Protein AF-A0A534SAR7-F1 (afdb_monomer)

pLDDT: mean 94.5, std 3.21, range [83.0, 97.69]

Foldseek 3Di:
DDKDKDKDKAFQPPFDDLVSQVVVVVVVQVVPVVVDVKDKDFD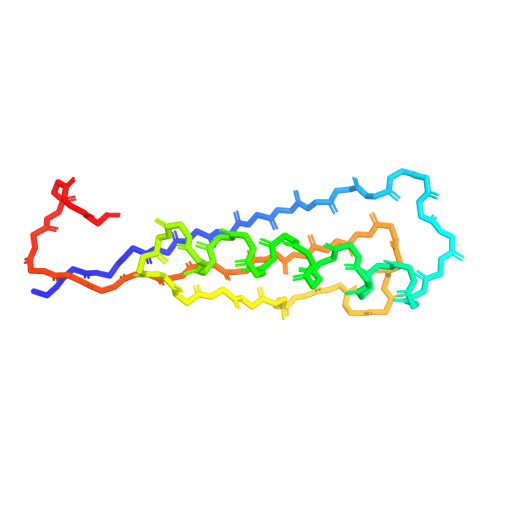DPSVPSGITIMMIMDDDDDDVND

Secondary structure (DSSP, 8-state):
-EEEEEEEEEE-TT--SHHHHHHHHHHHHHHHHHHSS-EEEEEE-TT-SSEEEEEEEEEESSSTT-

Sequence (66 aa):
MVVGVLRLELFLAENHSLKGKRSVLRMIKARVQNKFNVSIAECEDHDLWQRATLGVSQVGADQPHV

Nearest PDB structures (foldseek):
  1j27-assembly1_A  TM=9.639E-01  e=8.976E-04  Thermus thermophilus HB8
  6nuk-assembly1_A  TM=4.880E-01  e=1.424E+00  synthetic construct
  7qep-assembly1_D4  TM=5.035E-01  e=3.877E+00  Encephalitozoon cuniculi GB-M1
  6rxu-assembly1_Co  TM=4.986E-01  e=4.164E+00  Thermochaetoides thermophila
  7cpv-assembly1_SY  TM=4.909E-01  e=9.827E+00  Mus musculus

Mean predicted aligned error: 3.07 Å

Solvent-accessible surface area (backbone atoms only — not comparable to full-atom values): 3816 Å² total; per-residue (Å²): 116,37,76,30,76,47,80,45,82,44,77,38,86,88,46,89,34,60,68,50,35,54,54,54,52,49,54,52,46,50,53,48,48,75,74,38,93,46,50,71,46,80,74,45,51,85,91,41,33,44,40,41,29,36,39,36,39,33,76,38,76,46,71,95,86,77

Structure (mmCIF, N/CA/C/O backbone):
data_AF-A0A534SAR7-F1
#
_entry.id   AF-A0A534SAR7-F1
#
loop_
_atom_site.group_PDB
_atom_site.id
_atom_site.type_symbol
_atom_site.label_atom_id
_atom_site.label_alt_id
_atom_site.label_comp_id
_atom_site.label_asym_id
_atom_site.label_entity_id
_atom_site.label_seq_id
_atom_site.pdbx_PDB_ins_code
_atom_site.Cartn_x
_atom_site.Cartn_y
_atom_site.Cartn_z
_atom_site.occupancy
_atom_site.B_iso_or_equiv
_atom_site.auth_seq_id
_atom_site.auth_comp_id
_atom_site.auth_asym_id
_atom_site.auth_atom_id
_atom_site.pdbx_PDB_model_num
ATOM 1 N N . MET A 1 1 ? -19.264 1.022 15.083 1.00 87.06 1 MET A N 1
ATOM 2 C CA . MET A 1 1 ? -18.152 0.492 14.268 1.00 87.06 1 MET A CA 1
ATOM 3 C C . MET A 1 1 ? -18.337 1.014 12.861 1.00 87.06 1 MET A C 1
ATOM 5 O O . MET A 1 1 ? -19.303 0.632 12.212 1.00 87.06 1 MET A O 1
ATOM 9 N N . VAL A 1 2 ? -17.465 1.922 12.441 1.00 95.38 2 VAL A N 1
ATOM 10 C CA . VAL A 1 2 ? -17.457 2.532 11.108 1.00 95.38 2 VAL A CA 1
ATOM 11 C C . VAL A 1 2 ? -16.234 2.014 10.362 1.00 95.38 2 VAL A C 1
ATOM 13 O O . VAL A 1 2 ? -15.166 1.881 10.961 1.00 95.38 2 VAL A O 1
ATOM 16 N N . VAL A 1 3 ? -16.402 1.691 9.079 1.00 95.81 3 VAL A N 1
ATOM 17 C CA . VAL A 1 3 ? -15.316 1.254 8.196 1.00 95.81 3 VAL A CA 1
ATOM 18 C C . VAL A 1 3 ? -15.216 2.229 7.032 1.00 95.81 3 VAL A C 1
ATOM 20 O O . VAL A 1 3 ? -16.145 2.337 6.234 1.00 95.81 3 VAL A O 1
ATOM 23 N N . GLY A 1 4 ? -14.089 2.925 6.947 1.00 95.81 4 GLY A N 1
ATOM 24 C CA . GLY A 1 4 ? -13.735 3.785 5.827 1.00 95.81 4 GLY A CA 1
ATOM 25 C C . GLY A 1 4 ? -12.957 2.975 4.803 1.00 95.81 4 GLY A C 1
ATOM 26 O O . GLY A 1 4 ? -12.055 2.216 5.168 1.00 95.81 4 GLY A O 1
ATOM 27 N N . VAL A 1 5 ? -13.307 3.117 3.526 1.00 96.44 5 VAL A N 1
ATOM 28 C CA . VAL A 1 5 ? -12.617 2.450 2.417 1.00 96.44 5 VAL A CA 1
ATOM 29 C C . VAL A 1 5 ? -12.323 3.477 1.336 1.00 96.44 5 VAL A C 1
ATOM 31 O O . VAL A 1 5 ? -13.198 4.242 0.939 1.00 96.44 5 VAL A O 1
ATOM 34 N N . LEU A 1 6 ? -11.091 3.471 0.842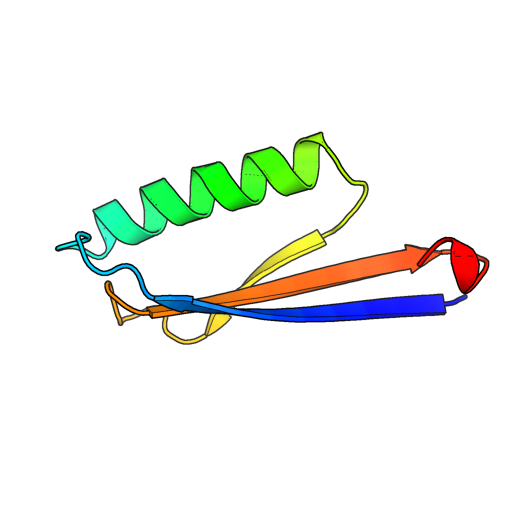 1.00 96.19 6 LEU A N 1
ATOM 35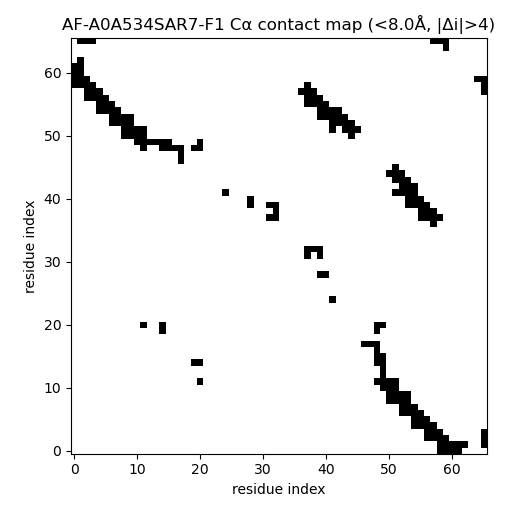 C CA . LEU A 1 6 ? -10.643 4.324 -0.247 1.00 96.19 6 LEU A CA 1
ATOM 36 C C . LEU A 1 6 ? -9.957 3.466 -1.307 1.00 96.19 6 LEU A C 1
ATOM 38 O O . LEU A 1 6 ? -9.088 2.649 -0.999 1.00 96.19 6 LEU A O 1
ATOM 42 N N . ARG A 1 7 ? -10.329 3.690 -2.566 1.00 97.19 7 ARG A N 1
ATOM 43 C CA . ARG A 1 7 ? -9.651 3.142 -3.742 1.00 97.19 7 ARG A CA 1
ATOM 44 C C . ARG A 1 7 ? -8.977 4.287 -4.490 1.00 97.19 7 ARG A C 1
ATOM 46 O O . ARG A 1 7 ? -9.619 5.288 -4.791 1.00 97.19 7 ARG A O 1
ATOM 53 N N . LEU A 1 8 ? -7.690 4.130 -4.775 1.00 96.19 8 LEU A N 1
ATOM 54 C CA . LEU A 1 8 ? -6.860 5.106 -5.478 1.00 96.19 8 LEU A CA 1
ATOM 55 C C . LEU A 1 8 ? -6.247 4.454 -6.710 1.00 96.19 8 LEU A C 1
ATOM 57 O O . LEU A 1 8 ? -5.527 3.466 -6.583 1.00 96.19 8 LEU A O 1
ATOM 61 N N . GLU A 1 9 ? -6.468 5.049 -7.875 1.00 96.25 9 GLU A N 1
ATOM 62 C CA . GLU A 1 9 ? -5.757 4.692 -9.099 1.00 96.25 9 GLU A CA 1
ATOM 63 C C . GLU A 1 9 ? -4.587 5.653 -9.308 1.00 96.25 9 GLU A C 1
ATOM 65 O O . GLU A 1 9 ? -4.740 6.874 -9.270 1.00 96.25 9 GLU A O 1
ATOM 70 N N . LEU A 1 10 ? -3.397 5.095 -9.511 1.00 94.94 10 LEU A N 1
ATOM 71 C CA . LEU A 1 10 ? -2.162 5.837 -9.716 1.00 94.94 10 LEU A CA 1
ATOM 72 C C . LEU A 1 10 ? -1.603 5.541 -11.102 1.00 94.94 10 LEU A C 1
ATOM 74 O O . LEU A 1 10 ? -1.463 4.380 -11.493 1.00 94.94 10 LEU A O 1
ATOM 78 N N . PHE A 1 11 ? -1.204 6.602 -11.799 1.00 95.50 11 PHE A N 1
ATOM 79 C CA . PHE A 1 11 ? -0.439 6.518 -13.036 1.00 95.50 11 PHE A CA 1
ATOM 80 C C . PHE A 1 11 ? 1.024 6.907 -12.785 1.00 95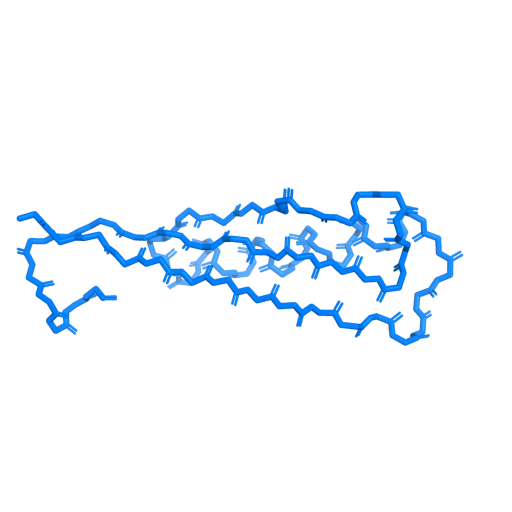.50 11 PHE A C 1
ATOM 82 O O . PHE A 1 11 ? 1.318 8.002 -12.309 1.00 95.50 11 PHE A O 1
ATOM 89 N N . LEU A 1 12 ? 1.949 5.998 -13.091 1.00 93.69 12 LEU A N 1
ATOM 90 C CA . LEU A 1 12 ? 3.392 6.140 -12.892 1.00 93.69 12 LEU A CA 1
ATOM 91 C C . LEU A 1 12 ? 4.077 6.428 -14.237 1.00 93.69 12 LEU A C 1
ATOM 93 O O . LEU A 1 12 ? 4.653 5.527 -14.845 1.00 93.69 12 LEU A O 1
ATOM 97 N N . ALA A 1 13 ? 3.999 7.680 -14.695 1.00 89.06 13 ALA A N 1
ATOM 98 C CA . ALA A 1 13 ? 4.422 8.087 -16.040 1.00 89.06 13 ALA A CA 1
ATOM 99 C C . ALA A 1 13 ? 5.890 7.747 -16.375 1.00 89.06 13 ALA A C 1
ATOM 101 O O . ALA A 1 13 ? 6.163 7.238 -17.459 1.00 89.06 13 ALA A O 1
ATOM 102 N N . GLU A 1 14 ? 6.815 7.979 -15.439 1.00 89.88 14 GLU A N 1
ATOM 103 C CA . GLU A 1 14 ? 8.269 7.798 -15.633 1.00 89.88 14 GLU A CA 1
ATOM 104 C C . GLU A 1 14 ? 8.800 6.441 -15.148 1.00 89.88 14 GLU A C 1
ATOM 106 O O . GLU A 1 14 ? 10.002 6.173 -15.177 1.00 89.88 14 GLU A O 1
ATOM 111 N N . ASN A 1 15 ? 7.932 5.570 -14.635 1.00 93.44 15 ASN A N 1
ATOM 112 C CA . ASN A 1 15 ? 8.385 4.245 -14.243 1.00 93.44 15 ASN A CA 1
ATOM 113 C C . ASN A 1 15 ? 8.620 3.400 -15.500 1.00 93.44 15 ASN A C 1
ATOM 115 O O . ASN A 1 15 ? 7.882 3.562 -16.450 1.00 93.44 15 ASN A O 1
ATOM 119 N N . HIS A 1 16 ? 9.584 2.476 -15.508 1.00 92.38 16 HIS A N 1
ATOM 120 C CA . HIS A 1 16 ? 9.876 1.617 -16.675 1.00 92.38 16 HIS A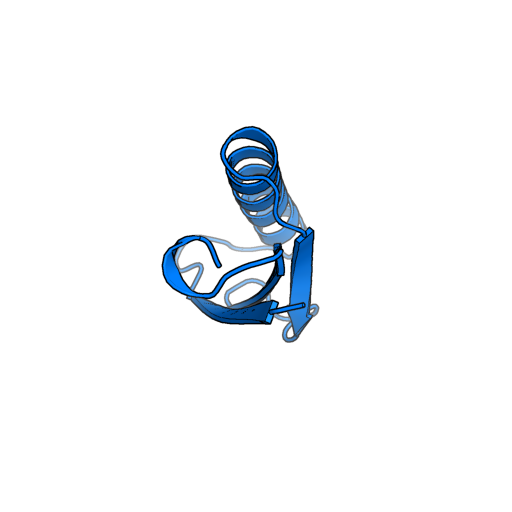 CA 1
ATOM 121 C C . HIS A 1 16 ? 10.031 0.130 -16.319 1.00 92.38 16 HIS A C 1
ATOM 123 O O . HIS A 1 16 ? 10.531 -0.666 -17.110 1.00 92.38 16 HIS A O 1
ATOM 129 N N . SER A 1 17 ? 9.656 -0.275 -15.101 1.00 95.19 17 SER A N 1
ATOM 130 C CA . SER A 1 17 ? 9.729 -1.682 -14.691 1.00 95.19 17 SER A CA 1
ATOM 131 C C . SER A 1 17 ? 8.797 -2.019 -13.529 1.00 95.19 17 SER A C 1
ATOM 133 O O . SER A 1 17 ? 8.456 -1.164 -12.707 1.00 95.19 17 SER A O 1
ATOM 135 N N . LEU A 1 18 ? 8.444 -3.301 -13.391 1.00 95.19 18 LEU A N 1
ATOM 136 C CA . LEU A 1 18 ? 7.694 -3.800 -12.230 1.00 95.19 18 LEU A CA 1
ATOM 137 C C . LEU A 1 18 ? 8.460 -3.600 -10.916 1.00 95.19 18 LEU A C 1
ATOM 139 O O . LEU A 1 18 ? 7.871 -3.280 -9.885 1.00 95.19 18 LEU A O 1
ATOM 143 N N . LYS A 1 19 ? 9.791 -3.732 -10.946 1.00 95.50 19 LYS A N 1
ATOM 144 C CA . 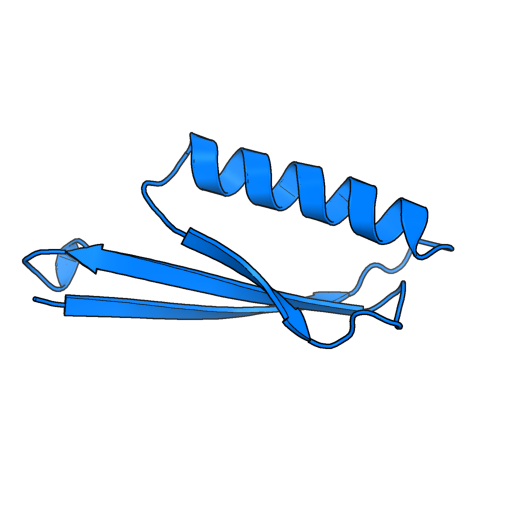LYS A 1 19 ? 10.644 -3.462 -9.781 1.00 95.50 19 LYS A CA 1
ATOM 145 C C . LYS A 1 19 ? 10.564 -1.991 -9.362 1.00 95.50 19 LYS A C 1
ATOM 147 O O . LYS A 1 19 ? 10.447 -1.712 -8.169 1.00 95.50 19 LYS A O 1
ATOM 152 N N . GLY A 1 20 ? 10.589 -1.070 -10.326 1.00 95.62 20 GLY A N 1
ATOM 153 C CA . GLY A 1 20 ? 10.440 0.363 -10.075 1.00 95.62 20 GLY A CA 1
ATOM 154 C C . GLY A 1 20 ? 9.084 0.695 -9.453 1.00 95.62 20 GLY A C 1
ATOM 155 O O . GLY A 1 20 ? 9.040 1.321 -8.394 1.00 95.62 20 GLY A O 1
ATOM 156 N N . LYS A 1 21 ? 7.994 0.139 -9.999 1.00 95.81 21 LYS A N 1
ATOM 157 C CA . LYS A 1 21 ? 6.646 0.250 -9.418 1.00 95.81 21 LYS A CA 1
ATOM 158 C C . LYS A 1 21 ? 6.628 -0.219 -7.964 1.00 95.81 21 LYS A C 1
ATOM 160 O O . LYS A 1 21 ? 6.206 0.524 -7.083 1.00 95.81 21 LYS A O 1
ATOM 165 N N . ARG A 1 22 ? 7.148 -1.421 -7.687 1.00 94.94 22 ARG A N 1
ATOM 166 C CA . ARG A 1 22 ? 7.215 -1.976 -6.322 1.00 94.94 22 ARG A CA 1
ATOM 167 C C . ARG A 1 22 ? 7.990 -1.069 -5.364 1.00 94.94 22 ARG A C 1
ATOM 169 O O . ARG A 1 22 ? 7.585 -0.933 -4.212 1.00 94.94 22 ARG A O 1
ATOM 176 N N . SER A 1 23 ? 9.068 -0.434 -5.826 1.00 96.00 23 SER A N 1
ATOM 177 C CA . SER A 1 23 ? 9.837 0.535 -5.033 1.00 96.00 23 SER A CA 1
ATOM 178 C C . SER A 1 23 ? 9.005 1.775 -4.684 1.00 96.00 23 SER A C 1
ATOM 180 O O . SER A 1 23 ? 8.887 2.133 -3.510 1.00 96.00 23 SER A O 1
ATOM 182 N N . VAL A 1 24 ? 8.355 2.383 -5.682 1.00 95.19 24 VAL A N 1
ATOM 183 C CA . VAL A 1 24 ? 7.498 3.566 -5.497 1.00 95.19 24 VAL A CA 1
ATOM 184 C C . VAL A 1 24 ? 6.334 3.259 -4.557 1.00 95.19 24 VAL A C 1
ATOM 186 O O . VAL A 1 24 ? 6.147 3.951 -3.554 1.00 95.19 24 VAL A O 1
ATOM 189 N N . LEU A 1 25 ? 5.597 2.176 -4.814 1.00 95.69 25 LEU A N 1
ATOM 190 C CA . LEU A 1 25 ? 4.468 1.776 -3.978 1.00 95.69 25 LEU A CA 1
ATOM 191 C C . LEU A 1 25 ? 4.898 1.432 -2.552 1.00 95.69 25 LEU A C 1
ATOM 193 O O . LEU A 1 25 ? 4.174 1.744 -1.610 1.00 95.69 25 LEU A O 1
ATOM 197 N N . ARG A 1 26 ? 6.077 0.829 -2.356 1.00 96.38 26 ARG A N 1
ATOM 198 C CA . ARG A 1 26 ? 6.617 0.574 -1.014 1.00 96.38 26 ARG A CA 1
ATOM 199 C C . ARG A 1 26 ? 6.810 1.873 -0.232 1.00 96.38 26 ARG A C 1
ATOM 201 O O . ARG A 1 26 ? 6.422 1.923 0.931 1.00 96.38 26 ARG A O 1
ATOM 208 N N . MET A 1 27 ? 7.370 2.913 -0.853 1.00 96.25 27 MET A N 1
ATOM 209 C CA . MET A 1 27 ? 7.566 4.214 -0.198 1.00 96.25 27 MET A CA 1
ATOM 210 C C . MET A 1 27 ? 6.237 4.897 0.137 1.00 96.25 27 MET A C 1
ATOM 212 O O . MET A 1 27 ? 6.087 5.427 1.238 1.00 96.25 27 MET A O 1
ATOM 216 N N . ILE A 1 28 ? 5.268 4.856 -0.784 1.00 95.56 28 ILE A N 1
ATOM 217 C CA . ILE A 1 28 ? 3.926 5.417 -0.566 1.00 95.56 28 ILE A CA 1
ATOM 218 C C . ILE A 1 28 ? 3.239 4.699 0.598 1.00 95.56 28 ILE A C 1
ATOM 220 O O . ILE A 1 28 ? 2.828 5.353 1.556 1.00 95.56 28 ILE A O 1
ATOM 224 N N . LYS A 1 29 ? 3.175 3.361 0.560 1.00 96.38 29 LYS A N 1
ATOM 225 C CA . LYS A 1 29 ? 2.546 2.554 1.615 1.00 96.38 29 LYS A CA 1
ATOM 226 C C . LYS A 1 29 ? 3.185 2.805 2.977 1.00 96.38 29 LYS A C 1
ATOM 228 O O . LYS A 1 29 ? 2.466 3.100 3.923 1.00 96.38 29 LYS A O 1
ATOM 233 N N . ALA A 1 30 ? 4.518 2.791 3.054 1.00 97.06 30 ALA A N 1
ATOM 234 C CA . ALA A 1 30 ? 5.233 3.060 4.299 1.00 97.06 30 ALA A CA 1
ATOM 235 C C . ALA A 1 30 ? 4.922 4.459 4.856 1.00 97.06 30 ALA A C 1
ATOM 237 O O . ALA A 1 30 ? 4.665 4.609 6.045 1.00 97.06 30 ALA A O 1
ATOM 238 N N . ARG A 1 31 ? 4.893 5.493 4.004 1.00 97.25 31 ARG A N 1
ATOM 239 C CA . ARG A 1 31 ? 4.574 6.861 4.439 1.00 97.25 31 ARG A CA 1
ATOM 240 C C . ARG A 1 31 ? 3.146 6.983 4.966 1.00 97.25 31 ARG A C 1
ATOM 242 O O . ARG A 1 31 ? 2.937 7.665 5.964 1.00 97.25 31 ARG A O 1
ATOM 249 N N . VAL A 1 32 ? 2.185 6.343 4.304 1.00 96.38 32 VAL A N 1
ATOM 250 C CA . VAL A 1 32 ? 0.777 6.354 4.722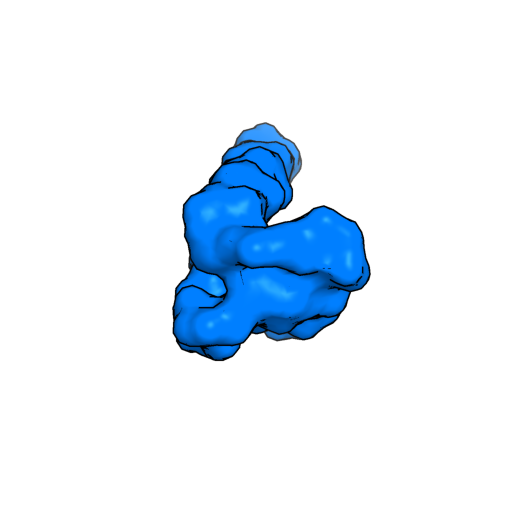 1.00 96.38 32 VAL A CA 1
ATOM 251 C C . VAL A 1 32 ? 0.606 5.612 6.047 1.00 96.38 32 VAL A C 1
ATOM 253 O O . VAL A 1 32 ? 0.050 6.191 6.973 1.00 96.38 32 VAL A O 1
ATOM 256 N N . GLN A 1 33 ? 1.155 4.400 6.173 1.00 95.62 33 GLN A N 1
ATOM 257 C CA . GLN A 1 33 ? 1.089 3.599 7.406 1.00 95.62 33 GLN A CA 1
ATOM 258 C C . GLN A 1 33 ? 1.771 4.280 8.596 1.00 95.62 33 GLN A C 1
ATOM 260 O O . GLN A 1 33 ? 1.300 4.172 9.720 1.00 95.62 33 GLN A O 1
ATOM 265 N N . ASN A 1 34 ? 2.870 5.003 8.360 1.00 96.25 34 ASN A N 1
ATOM 266 C CA . ASN A 1 34 ? 3.569 5.723 9.425 1.00 96.25 34 ASN A CA 1
ATOM 267 C C . ASN A 1 34 ? 2.833 6.995 9.871 1.00 96.25 34 ASN A C 1
ATOM 269 O O . ASN A 1 34 ? 3.045 7.455 10.989 1.00 96.25 34 ASN A O 1
ATOM 273 N N . LYS A 1 35 ? 2.022 7.603 8.996 1.00 97.06 35 LYS A N 1
ATOM 274 C CA . LYS A 1 35 ? 1.318 8.861 9.286 1.00 97.06 35 LYS A CA 1
ATOM 275 C C . LYS A 1 35 ? -0.100 8.639 9.809 1.00 97.06 35 LYS A C 1
ATOM 277 O O . LYS A 1 35 ? -0.585 9.449 10.593 1.00 97.06 35 LYS A O 1
ATOM 282 N N . PHE A 1 36 ? -0.762 7.578 9.361 1.00 94.25 36 PHE A N 1
ATOM 283 C CA . PHE A 1 36 ? -2.160 7.301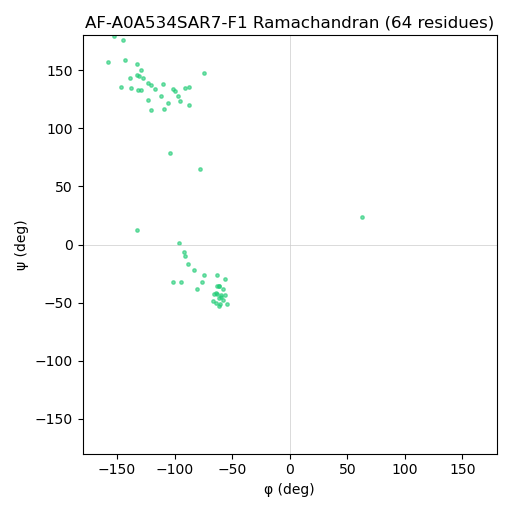 9.660 1.00 94.25 36 PHE A CA 1
ATOM 284 C C . PHE A 1 36 ? -2.329 5.860 10.135 1.00 94.25 36 PHE A C 1
ATOM 286 O O . PHE A 1 36 ? -1.681 4.950 9.621 1.00 94.25 36 PHE A O 1
ATOM 293 N N . ASN A 1 37 ? -3.255 5.640 11.069 1.00 93.25 37 ASN A N 1
ATOM 294 C CA . ASN A 1 37 ? -3.612 4.306 11.550 1.00 93.25 37 ASN A CA 1
ATOM 295 C C . ASN A 1 37 ? -4.529 3.580 10.547 1.00 93.25 37 ASN A C 1
ATOM 297 O O . ASN A 1 37 ? -5.706 3.346 10.815 1.00 93.25 37 ASN A O 1
ATOM 301 N N . VAL A 1 38 ? -4.001 3.287 9.357 1.00 96.38 38 VAL A N 1
ATOM 302 C CA . VAL A 1 38 ? -4.754 2.692 8.245 1.00 96.38 38 VAL A CA 1
ATOM 303 C C . VAL A 1 38 ? -4.047 1.464 7.685 1.00 96.38 38 VAL A C 1
ATOM 305 O O . VAL A 1 38 ? -2.818 1.369 7.668 1.00 96.38 38 VAL A O 1
ATOM 308 N N . SER A 1 39 ? -4.836 0.532 7.160 1.00 96.75 39 SER A N 1
ATOM 309 C CA . SER A 1 39 ? -4.332 -0.560 6.328 1.00 96.75 39 SER A CA 1
ATOM 310 C C . SER A 1 39 ? -4.270 -0.097 4.877 1.00 96.75 39 SER A C 1
ATOM 312 O O . SER A 1 39 ? -5.216 0.518 4.399 1.00 96.75 39 SER A O 1
ATOM 314 N N . ILE A 1 40 ? -3.177 -0.386 4.168 1.00 97.69 40 ILE A N 1
ATOM 315 C CA . ILE A 1 40 ? -3.008 -0.044 2.749 1.00 97.69 40 ILE A CA 1
ATOM 316 C C . ILE A 1 40 ? -2.375 -1.205 1.980 1.00 97.69 40 ILE A C 1
ATOM 318 O O . ILE A 1 40 ? -1.378 -1.786 2.416 1.00 97.69 40 ILE A O 1
ATOM 322 N N . ALA A 1 41 ? -2.924 -1.524 0.811 1.00 96.62 41 ALA A N 1
ATOM 323 C CA . ALA A 1 41 ? -2.456 -2.601 -0.053 1.00 96.62 41 ALA A CA 1
ATOM 324 C C . ALA A 1 41 ? -2.571 -2.223 -1.533 1.00 96.62 41 ALA A C 1
ATOM 326 O O . ALA A 1 41 ? -3.328 -1.336 -1.906 1.00 96.62 41 ALA A O 1
ATOM 327 N N . GLU A 1 42 ? -1.799 -2.905 -2.376 1.00 96.38 42 GLU A N 1
ATOM 328 C CA . GLU A 1 42 ? -2.000 -2.869 -3.825 1.00 96.38 42 GLU A CA 1
ATOM 329 C C . GLU A 1 42 ? -3.005 -3.963 -4.188 1.00 96.38 42 GLU A C 1
ATOM 331 O O . GLU A 1 42 ? -2.755 -5.135 -3.911 1.00 96.38 42 GLU A O 1
ATOM 336 N N . CYS A 1 43 ? -4.138 -3.585 -4.773 1.00 95.75 43 CYS A N 1
ATOM 337 C CA . CYS A 1 43 ? -5.269 -4.486 -4.993 1.00 95.75 43 CYS A CA 1
ATOM 338 C C . CYS A 1 43 ? -5.359 -5.002 -6.432 1.00 95.75 43 CYS A C 1
ATOM 340 O O . CYS A 1 43 ? -5.809 -6.124 -6.631 1.00 95.75 43 CYS A O 1
ATOM 342 N N . GLU A 1 44 ? -4.940 -4.207 -7.420 1.00 94.88 44 GLU A N 1
ATOM 343 C CA . GLU A 1 44 ? -5.112 -4.513 -8.849 1.00 94.88 44 GLU A CA 1
ATOM 344 C C . GLU A 1 44 ? -3.898 -4.016 -9.665 1.00 94.88 44 GLU A C 1
ATOM 346 O O . GLU A 1 44 ? -2.985 -3.384 -9.122 1.00 94.88 44 GLU A O 1
ATOM 351 N N . ASP A 1 45 ? -3.880 -4.309 -10.970 1.00 92.69 45 ASP A N 1
ATOM 352 C CA . ASP A 1 45 ? -2.845 -3.900 -11.938 1.00 92.69 45 ASP A CA 1
ATOM 353 C C . ASP A 1 45 ? -1.429 -4.447 -11.677 1.00 92.69 45 ASP A C 1
ATOM 355 O O . ASP A 1 45 ? -0.449 -3.851 -12.121 1.00 92.69 45 ASP A O 1
ATOM 359 N N . HIS A 1 46 ? -1.270 -5.567 -10.963 1.00 90.19 46 HIS A N 1
ATOM 360 C CA . HIS A 1 46 ? 0.045 -6.056 -10.497 1.00 90.19 46 HIS A CA 1
ATOM 361 C C . HIS A 1 46 ? 1.078 -6.273 -11.618 1.00 90.19 46 HIS A C 1
ATOM 363 O O . HIS A 1 46 ? 2.269 -6.065 -11.380 1.00 90.19 46 HIS A O 1
ATOM 369 N N . ASP A 1 47 ? 0.628 -6.601 -12.833 1.00 92.00 47 ASP A N 1
ATOM 370 C CA . ASP A 1 47 ? 1.478 -6.828 -14.014 1.00 92.00 47 ASP A CA 1
ATOM 371 C C . ASP A 1 47 ? 1.709 -5.569 -14.871 1.00 92.00 47 ASP A C 1
ATOM 373 O O . ASP A 1 47 ? 2.530 -5.570 -15.791 1.00 92.00 47 ASP A O 1
ATOM 377 N N . LEU A 1 48 ? 1.041 -4.457 -14.550 1.00 91.44 48 LEU A N 1
ATOM 378 C CA . LEU A 1 48 ? 1.253 -3.166 -15.198 1.00 91.44 48 LEU A CA 1
ATOM 379 C C . LEU A 1 48 ? 2.233 -2.335 -14.375 1.00 91.44 48 LEU A C 1
ATOM 381 O O . LEU A 1 48 ? 2.010 -2.051 -13.203 1.00 91.44 48 LEU A O 1
ATOM 385 N N . TRP A 1 49 ? 3.327 -1.891 -14.991 1.00 93.38 49 TRP A N 1
ATOM 386 C CA . TRP A 1 49 ? 4.311 -1.042 -14.315 1.00 93.38 49 TRP A CA 1
ATOM 387 C C . TRP A 1 49 ? 3.922 0.445 -14.309 1.00 93.38 49 TRP A C 1
ATOM 389 O O . TRP A 1 49 ? 4.374 1.168 -13.424 1.00 93.38 49 TRP A O 1
ATOM 399 N N . GLN A 1 50 ? 3.063 0.909 -15.223 1.00 94.88 50 GLN A N 1
ATOM 400 C CA . GLN A 1 50 ? 2.588 2.307 -15.262 1.00 94.88 50 GLN A CA 1
ATOM 401 C C . GLN A 1 50 ? 1.312 2.552 -14.463 1.00 94.88 50 GLN A C 1
ATOM 403 O O . GLN A 1 50 ? 0.916 3.700 -14.301 1.00 94.88 50 GLN A O 1
ATOM 408 N N . ARG A 1 51 ? 0.642 1.501 -13.991 1.00 95.88 51 ARG A N 1
ATOM 409 C CA . ARG A 1 51 ? -0.630 1.614 -13.277 1.00 95.88 51 ARG A CA 1
ATOM 410 C C . ARG A 1 51 ? -0.556 0.880 -11.960 1.00 95.88 51 ARG A C 1
ATOM 412 O O . ARG A 1 51 ? 0.082 -0.165 -11.863 1.00 95.88 51 ARG A O 1
ATOM 419 N N . ALA A 1 52 ? -1.187 1.435 -10.944 1.00 96.25 52 ALA A N 1
ATOM 420 C CA . ALA A 1 52 ? -1.344 0.774 -9.665 1.00 96.25 52 ALA A CA 1
ATOM 421 C C . ALA A 1 52 ? -2.670 1.178 -9.046 1.00 96.25 52 ALA A C 1
ATOM 423 O O . ALA A 1 52 ? -2.972 2.368 -8.973 1.00 96.25 52 ALA A O 1
ATOM 424 N N . THR A 1 53 ? -3.391 0.201 -8.515 1.00 97.44 53 THR A N 1
ATOM 425 C CA . THR A 1 53 ? -4.591 0.460 -7.729 1.00 97.44 53 THR A CA 1
ATOM 426 C C . THR A 1 53 ? -4.302 0.148 -6.269 1.00 97.44 53 THR A C 1
ATOM 428 O O . THR A 1 53 ? -3.985 -0.990 -5.913 1.00 97.44 53 THR A O 1
ATOM 431 N N . LEU A 1 54 ? -4.376 1.168 -5.414 1.00 97.25 54 LEU A N 1
ATOM 432 C CA . LEU A 1 54 ? -4.209 1.036 -3.971 1.00 97.25 54 LEU A CA 1
ATOM 433 C C . LEU A 1 54 ? -5.572 1.017 -3.280 1.00 97.25 54 LEU A C 1
ATOM 435 O O . LEU A 1 54 ? -6.416 1.878 -3.525 1.00 97.25 54 LEU A O 1
ATOM 439 N N . GLY A 1 55 ? -5.761 0.055 -2.384 1.00 97.38 55 GLY A N 1
ATOM 440 C CA . GLY A 1 55 ? -6.859 0.031 -1.426 1.00 97.38 55 GLY A CA 1
ATOM 441 C C . GLY A 1 55 ? -6.370 0.482 -0.057 1.00 97.38 55 GLY A C 1
ATOM 442 O O . GLY A 1 55 ? -5.324 0.025 0.407 1.00 97.38 55 GLY A O 1
ATOM 443 N N . VAL A 1 56 ? -7.124 1.368 0.589 1.00 97.25 56 VAL A N 1
ATOM 444 C CA . VAL A 1 56 ? -6.902 1.814 1.968 1.00 97.25 56 VAL A CA 1
ATOM 445 C C . VAL A 1 56 ? -8.159 1.537 2.781 1.00 97.25 56 VAL A C 1
ATOM 447 O O . VAL A 1 56 ? -9.266 1.770 2.296 1.00 97.25 56 VAL A O 1
ATOM 450 N N . SER A 1 57 ? -7.999 1.068 4.015 1.00 96.94 57 SER A N 1
ATOM 451 C CA . SER A 1 57 ? -9.108 0.890 4.950 1.00 96.94 57 SER A CA 1
ATOM 452 C C . SER A 1 57 ? -8.753 1.320 6.370 1.00 96.94 57 SER A C 1
ATOM 454 O O . SER A 1 57 ? -7.646 1.052 6.848 1.00 96.94 57 SER A O 1
ATOM 456 N N . GLN A 1 58 ? -9.723 1.905 7.066 1.00 96.12 58 GLN A N 1
ATOM 457 C CA . GLN A 1 58 ? -9.653 2.255 8.486 1.00 96.12 58 GLN A CA 1
ATOM 458 C C . GLN A 1 58 ? -10.924 1.782 9.191 1.00 96.12 58 GLN A C 1
ATOM 460 O O . GLN A 1 58 ? -12.009 1.822 8.615 1.00 96.12 58 GLN A O 1
ATOM 465 N N . VAL A 1 59 ? -10.794 1.360 10.448 1.00 95.50 59 VAL A N 1
ATOM 466 C CA . VAL A 1 59 ? -11.930 1.033 11.315 1.00 95.50 59 VAL A CA 1
ATOM 467 C C . VAL A 1 59 ? -11.893 1.933 12.545 1.00 95.50 59 VAL A C 1
ATOM 469 O O . VAL A 1 59 ? -10.828 2.133 13.128 1.00 95.50 59 VAL A O 1
ATOM 472 N N . GLY A 1 60 ? -13.051 2.454 12.952 1.00 94.88 60 GLY A N 1
ATOM 473 C CA . GLY A 1 60 ? -13.182 3.332 14.115 1.00 94.88 60 GLY A CA 1
ATOM 474 C C . GLY A 1 60 ? -14.562 3.284 14.773 1.00 94.88 60 GLY A C 1
ATOM 475 O O . GLY A 1 60 ? -15.460 2.538 14.361 1.00 94.88 60 GLY A O 1
ATOM 476 N N . ALA A 1 61 ? -14.721 4.057 15.846 1.00 93.44 61 ALA A N 1
ATOM 477 C CA . ALA A 1 61 ? -15.961 4.113 16.617 1.00 93.44 61 ALA A CA 1
ATOM 478 C C . ALA A 1 61 ? -17.014 5.020 15.959 1.00 93.44 61 ALA A C 1
ATOM 480 O O . ALA A 1 61 ? -18.193 4.658 15.939 1.00 93.44 61 ALA A O 1
ATOM 481 N N . ASP A 1 62 ? -16.574 6.135 15.381 1.00 92.94 62 ASP A N 1
ATOM 482 C CA . ASP A 1 62 ? -17.393 7.239 14.889 1.00 92.94 62 ASP A CA 1
ATOM 483 C C . ASP A 1 62 ? -16.987 7.688 13.475 1.00 92.94 62 ASP A C 1
ATOM 485 O O . ASP A 1 62 ? -15.867 7.469 13.024 1.00 92.94 62 ASP A O 1
ATOM 489 N N . GLN A 1 63 ? -17.938 8.288 12.759 1.00 87.62 63 GLN A N 1
ATOM 490 C CA . GLN A 1 63 ? -17.799 8.673 11.352 1.00 87.62 63 GLN A CA 1
ATOM 491 C C . GLN A 1 63 ? -16.945 9.932 11.100 1.00 87.62 63 GLN A C 1
ATOM 493 O O . GLN A 1 63 ? -16.285 9.978 10.076 1.00 8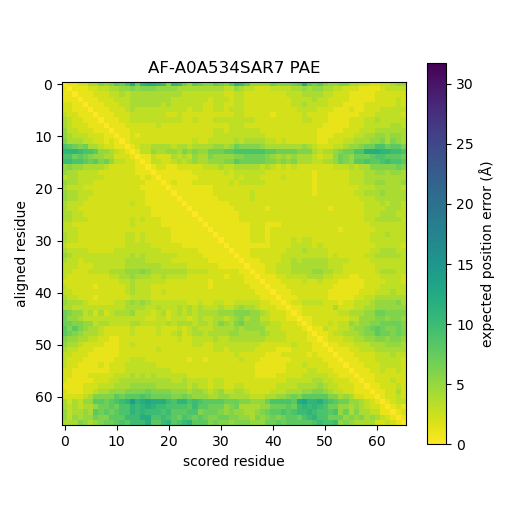7.62 63 GLN A O 1
ATOM 498 N N . PRO A 1 64 ? -16.899 10.955 11.976 1.00 86.75 64 PRO A N 1
ATOM 499 C CA . PRO A 1 64 ? -16.004 12.099 11.769 1.00 86.75 64 PRO A CA 1
ATOM 500 C C . PRO A 1 64 ? -14.514 11.731 11.795 1.00 86.75 64 PRO A C 1
ATOM 502 O O . PRO A 1 64 ? -13.696 12.446 11.221 1.00 86.75 64 PRO A O 1
ATOM 505 N N . HIS A 1 65 ? -14.160 10.646 12.488 1.00 83.00 65 HIS A N 1
ATOM 506 C CA . HIS A 1 65 ? -12.789 10.163 12.618 1.00 83.00 65 HIS A CA 1
ATOM 507 C C . HIS A 1 65 ? -12.344 9.194 11.501 1.00 83.00 65 HIS A C 1
ATOM 509 O O . HIS A 1 65 ? -11.140 8.958 11.360 1.00 83.00 65 HIS A O 1
ATOM 515 N N . VAL A 1 66 ? -13.289 8.617 10.746 1.00 83.00 66 VAL A N 1
ATOM 516 C CA . VAL A 1 66 ? -13.076 7.544 9.751 1.00 83.00 66 VAL A CA 1
ATOM 517 C C . VAL A 1 66 ? -13.441 8.014 8.351 1.00 83.00 66 VAL A C 1
ATOM 519 O O . VAL A 1 66 ? -12.599 7.860 7.441 1.00 83.00 66 VAL A O 1
#

Radius of gyration: 13.4 Å; Cα contacts (8 Å, |Δi|>4): 105; chains: 1; bounding box: 29×19×33 Å